Protein AF-A0A3B9IRD4-F1 (afdb_monomer_lite)

Sequence (86 aa):
MSLHDHSAPASLGLAQRIRSFGWGLLALLTMVAGTGFLVLYSAANGSFSPWADAQMIRFAIGVVLMVVIGLTHLKLWLRLAYPLYV

Radius of gyration: 21.29 Å; chains: 1; bounding box: 51×52×55 Å

Organism: NCBI:txid171437

Secondary structure (DSSP, 8-state):
-------------HHHHHHTS-HHHHHHHHHHHHHHHHHHHHHTTT--TTHHHHHHHHHHHHHHHHHHHHHS-HHHHHHHHHHHH-

Foldseek 3Di:
DDPPPPPPPPPCDLVVLVVPQPVVVLVVLVVVVVVVLVVVCVVVVNDCPDPSPVSVVVVVVVSVVVVVVRSDDVVVVVVVVVVVVD

Structure (mmCIF, N/CA/C/O backbone):
data_AF-A0A3B9IRD4-F1
#
_entry.id   AF-A0A3B9IRD4-F1
#
loop_
_atom_site.group_PDB
_atom_site.id
_atom_site.type_symbol
_atom_site.label_atom_id
_atom_site.label_alt_id
_atom_site.label_comp_id
_atom_site.label_asym_id
_atom_site.label_entity_id
_atom_site.label_seq_id
_atom_site.pdbx_PDB_ins_code
_atom_site.Cartn_x
_atom_site.Cartn_y
_atom_site.Cartn_z
_atom_site.occupancy
_atom_site.B_iso_or_equiv
_atom_site.auth_seq_id
_atom_site.auth_comp_id
_atom_site.auth_asym_id
_atom_site.auth_atom_id
_atom_site.pdbx_PDB_model_num
ATOM 1 N N . MET A 1 1 ? -31.770 28.928 30.879 1.00 56.28 1 MET A N 1
ATOM 2 C CA . MET A 1 1 ? -31.368 27.507 30.850 1.00 56.28 1 MET A CA 1
ATOM 3 C C . MET A 1 1 ? -31.353 27.066 29.389 1.00 56.28 1 MET A C 1
ATOM 5 O O . MET A 1 1 ? -32.338 26.527 28.910 1.00 56.28 1 MET A O 1
ATOM 9 N N . SER A 1 2 ? -30.303 27.434 28.646 1.00 65.25 2 SER A N 1
ATOM 10 C CA . SER A 1 2 ? -30.132 27.016 27.248 1.00 65.25 2 SER A CA 1
ATOM 11 C C . SER A 1 2 ? -29.622 25.581 27.270 1.00 65.25 2 SER A C 1
ATOM 13 O O . SER A 1 2 ? -28.550 25.334 27.830 1.00 65.25 2 SER A O 1
ATOM 15 N N . LEU A 1 3 ? -30.408 24.638 26.753 1.00 73.00 3 LEU A N 1
ATOM 16 C CA . LEU A 1 3 ? -29.920 23.298 26.464 1.00 73.00 3 LEU A CA 1
ATOM 17 C C . LEU A 1 3 ? -28.872 23.472 25.364 1.00 73.00 3 LEU A C 1
ATOM 19 O O . LEU A 1 3 ? -29.220 23.643 24.205 1.00 73.00 3 LEU A O 1
ATOM 23 N N . HIS A 1 4 ? -27.592 23.524 25.742 1.00 66.94 4 HIS A N 1
ATOM 24 C CA . HIS A 1 4 ? -26.516 23.371 24.775 1.00 66.94 4 HIS A CA 1
ATOM 25 C C . HIS A 1 4 ? -26.674 21.975 24.196 1.00 66.94 4 HIS A C 1
ATOM 27 O O . HIS A 1 4 ? -26.354 20.975 24.846 1.00 66.94 4 HIS A O 1
ATOM 33 N N . ASP A 1 5 ? -27.250 21.938 23.003 1.00 65.75 5 ASP A N 1
ATOM 34 C CA . ASP A 1 5 ? -27.353 20.767 22.166 1.00 65.75 5 ASP A CA 1
ATOM 35 C C . ASP A 1 5 ? -25.982 20.100 22.161 1.00 65.75 5 ASP A C 1
ATOM 37 O O . ASP A 1 5 ? -24.985 20.670 21.714 1.00 65.75 5 ASP A O 1
ATOM 41 N N . HIS A 1 6 ? -25.906 18.907 22.747 1.00 63.41 6 HIS A N 1
ATOM 42 C CA . HIS A 1 6 ? -24.724 18.071 22.647 1.00 63.41 6 HIS A CA 1
ATOM 43 C C . HIS A 1 6 ? -24.708 17.594 21.204 1.00 63.41 6 HIS A C 1
ATOM 45 O O . HIS A 1 6 ? -25.260 16.541 20.894 1.00 63.41 6 HIS A O 1
ATOM 51 N N . SER A 1 7 ? -24.173 18.433 20.313 1.00 59.00 7 SER A N 1
ATOM 52 C CA . SER A 1 7 ? -23.946 18.133 18.908 1.00 59.00 7 SER A CA 1
ATOM 53 C C . SER A 1 7 ? -23.370 16.727 18.842 1.00 59.00 7 SER A C 1
ATOM 55 O O . SER A 1 7 ? -22.237 16.510 19.281 1.00 59.00 7 SER A O 1
ATOM 57 N N . ALA A 1 8 ? -24.198 15.769 18.406 1.00 60.41 8 ALA A N 1
ATOM 58 C CA . ALA A 1 8 ? -23.824 14.368 18.330 1.00 60.41 8 ALA A CA 1
ATOM 59 C C . ALA A 1 8 ? -22.481 14.321 17.598 1.00 60.41 8 ALA A C 1
ATOM 61 O O . ALA A 1 8 ? -22.399 14.909 16.513 1.00 60.41 8 ALA A O 1
ATOM 62 N N . PRO A 1 9 ? -21.420 13.744 18.197 1.00 58.28 9 PRO A N 1
ATOM 63 C CA . PRO A 1 9 ? -20.097 13.787 17.602 1.00 58.28 9 PRO A CA 1
ATOM 64 C C . PRO A 1 9 ? -20.243 13.255 16.189 1.00 58.28 9 PRO A C 1
ATOM 66 O O . PRO A 1 9 ? -20.689 12.118 16.006 1.00 58.28 9 PRO A O 1
ATOM 69 N N . ALA A 1 10 ? -19.977 14.136 15.218 1.00 61.16 10 ALA A N 1
ATOM 70 C CA . ALA A 1 10 ? -20.121 13.856 13.804 1.00 61.16 10 ALA A CA 1
ATOM 71 C C . ALA A 1 10 ? -19.542 12.468 13.575 1.00 61.16 10 ALA A C 1
ATOM 73 O O . ALA A 1 10 ? -18.376 12.242 13.905 1.00 61.16 10 ALA A O 1
ATOM 74 N N . SER A 1 11 ? -20.396 11.536 13.140 1.00 56.75 11 SER A N 1
ATOM 75 C CA . SER A 1 11 ? -20.043 10.148 12.870 1.00 56.75 11 SER A CA 1
ATOM 76 C C . SER A 1 11 ? -18.639 10.133 12.289 1.00 56.75 11 SER A C 1
ATOM 78 O O . SER A 1 11 ? -18.453 10.680 11.198 1.00 56.75 11 SER A O 1
ATOM 80 N N . LEU A 1 12 ? -17.655 9.632 13.050 1.00 58.47 12 LEU A N 1
ATOM 81 C CA . LEU A 1 12 ? -16.246 9.608 12.655 1.00 58.47 12 LEU A CA 1
ATOM 82 C C . LEU A 1 12 ? -16.138 8.642 11.479 1.00 58.47 12 LEU A C 1
ATOM 84 O O . LEU A 1 12 ? -15.877 7.447 11.621 1.00 58.47 12 LEU A O 1
ATOM 88 N N . GLY A 1 13 ? -16.513 9.174 10.323 1.00 66.00 13 GLY A N 1
ATOM 89 C CA . GLY A 1 13 ? -16.834 8.439 9.127 1.00 66.00 13 GLY A CA 1
ATOM 90 C C . GLY A 1 13 ? -15.570 7.852 8.551 1.00 66.00 13 GLY A C 1
ATOM 91 O O . GLY A 1 13 ? -14.455 8.212 8.925 1.00 66.00 13 GLY A O 1
ATOM 92 N N . LEU A 1 14 ? -15.760 6.951 7.603 1.00 65.44 14 LEU A N 1
ATOM 93 C C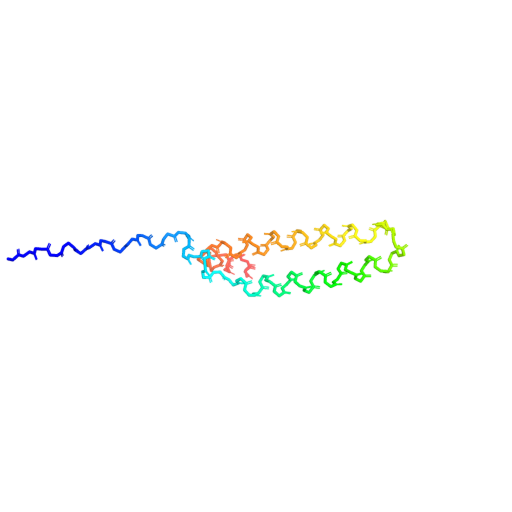A . LEU A 1 14 ? -14.733 6.293 6.799 1.00 65.44 14 LEU A CA 1
ATOM 94 C C . LEU A 1 14 ? -13.500 7.174 6.482 1.00 65.44 14 LEU A C 1
ATOM 96 O O . LEU A 1 14 ? -12.377 6.685 6.535 1.00 65.44 14 LEU A O 1
ATOM 100 N N . ALA A 1 15 ? -13.692 8.480 6.270 1.00 68.81 15 ALA A N 1
ATOM 101 C CA . ALA A 1 15 ? -12.641 9.485 6.103 1.00 68.81 15 ALA A CA 1
ATOM 102 C C . ALA A 1 15 ? -11.575 9.516 7.222 1.00 68.81 15 ALA A C 1
ATOM 104 O O . ALA A 1 15 ? -10.387 9.641 6.930 1.00 68.81 15 ALA A O 1
ATOM 105 N N . GLN A 1 16 ? -11.952 9.367 8.496 1.00 68.50 16 GLN A N 1
ATOM 106 C CA . GLN A 1 16 ? -10.994 9.340 9.607 1.00 68.50 16 GLN A CA 1
ATOM 107 C C . GLN A 1 16 ? -10.189 8.039 9.631 1.00 68.50 16 GLN A C 1
ATOM 109 O O . GLN A 1 16 ? -8.995 8.066 9.922 1.00 68.50 16 GLN A O 1
ATOM 114 N N . ARG A 1 17 ? -10.813 6.914 9.263 1.00 65.44 17 ARG A N 1
ATOM 115 C CA . ARG A 1 17 ? -10.126 5.621 9.101 1.00 65.44 17 ARG A CA 1
ATOM 116 C C . ARG A 1 17 ? -9.141 5.653 7.939 1.00 65.44 17 ARG A C 1
ATOM 118 O O . ARG A 1 17 ? -8.021 5.185 8.079 1.00 65.44 17 ARG A O 1
ATOM 125 N N . ILE A 1 18 ? -9.530 6.282 6.832 1.00 70.31 18 ILE A N 1
ATOM 126 C CA . ILE A 1 18 ? -8.649 6.517 5.687 1.00 70.31 18 ILE A CA 1
ATOM 127 C C . ILE A 1 18 ? -7.484 7.423 6.096 1.00 70.31 18 ILE A C 1
ATOM 129 O O . ILE A 1 18 ? -6.353 7.149 5.732 1.00 70.31 18 ILE A O 1
ATOM 133 N N . ARG A 1 19 ? -7.701 8.471 6.899 1.00 70.06 19 ARG A N 1
ATOM 134 C CA . ARG A 1 19 ? -6.615 9.367 7.337 1.00 70.06 19 ARG A CA 1
ATOM 135 C C . ARG A 1 19 ? -5.664 8.735 8.358 1.00 70.06 19 ARG A C 1
ATOM 137 O O . ARG A 1 19 ? -4.483 9.051 8.344 1.00 70.06 19 ARG A O 1
ATOM 144 N N . SER A 1 20 ? -6.163 7.842 9.212 1.00 68.25 20 SER A N 1
ATOM 145 C CA . SER A 1 20 ? -5.336 7.063 10.152 1.00 68.25 20 SER A CA 1
ATOM 146 C C . SER A 1 20 ? -4.645 5.861 9.498 1.00 68.25 20 SER A C 1
ATOM 148 O O . SER A 1 20 ? -3.881 5.157 10.156 1.00 68.25 20 SER A O 1
ATOM 150 N N . PHE A 1 21 ? -4.870 5.647 8.200 1.00 71.81 21 PHE A N 1
ATOM 151 C CA . PHE A 1 21 ? -4.133 4.674 7.412 1.00 71.81 21 PHE A CA 1
ATOM 152 C C . PHE A 1 21 ? -2.634 5.010 7.390 1.00 71.81 21 PHE A C 1
ATOM 154 O O . PHE A 1 21 ? -2.248 6.177 7.447 1.00 71.81 21 PHE A O 1
ATOM 161 N N . GLY A 1 22 ? -1.773 3.993 7.317 1.00 75.69 22 GLY A N 1
ATOM 162 C CA . GLY A 1 22 ? -0.313 4.134 7.344 1.00 75.69 22 GLY A CA 1
ATOM 163 C C . GLY A 1 22 ? 0.265 4.745 6.063 1.00 75.69 22 GLY A C 1
ATOM 164 O O . GLY A 1 22 ? 1.066 4.106 5.386 1.00 75.69 22 GLY A O 1
ATOM 165 N N . TRP A 1 23 ? -0.121 5.979 5.725 1.00 78.44 23 TRP A N 1
ATOM 166 C CA . TRP A 1 23 ? 0.303 6.697 4.518 1.00 78.44 23 TRP A CA 1
ATOM 167 C C . TRP A 1 23 ? 1.821 6.808 4.392 1.00 78.44 23 TRP A C 1
ATOM 169 O O . TRP A 1 23 ? 2.347 6.719 3.287 1.00 78.44 23 TRP A O 1
ATOM 179 N N . GLY A 1 24 ? 2.531 6.939 5.519 1.00 86.25 24 GLY A N 1
ATOM 180 C CA . GLY A 1 24 ? 3.995 6.946 5.537 1.00 86.25 24 GLY A CA 1
ATOM 181 C C . GLY A 1 24 ? 4.601 5.641 5.012 1.00 86.25 24 GLY A C 1
ATOM 182 O O . GLY A 1 24 ? 5.541 5.678 4.223 1.00 86.25 24 GLY A O 1
ATOM 183 N N . LEU A 1 25 ? 4.023 4.491 5.379 1.00 81.62 25 LEU A N 1
ATOM 184 C CA . LEU A 1 25 ? 4.465 3.183 4.890 1.00 81.62 25 LEU A CA 1
ATOM 185 C C . LEU A 1 25 ? 4.193 3.036 3.388 1.00 81.62 25 LEU A C 1
ATOM 187 O O . LEU A 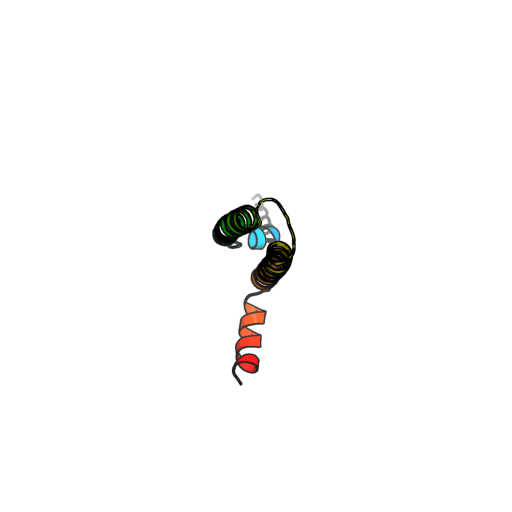1 25 ? 5.070 2.594 2.653 1.00 81.62 25 LEU A O 1
ATOM 191 N N . LEU A 1 26 ? 3.011 3.458 2.926 1.00 81.25 26 LEU A N 1
ATOM 192 C CA . LEU A 1 26 ? 2.663 3.462 1.501 1.00 81.25 26 LEU A CA 1
ATOM 193 C C . LEU A 1 26 ? 3.629 4.341 0.690 1.00 81.25 26 LEU A C 1
ATOM 195 O O . LEU A 1 26 ? 4.100 3.921 -0.367 1.00 81.25 26 LEU A O 1
ATOM 199 N N . ALA A 1 27 ? 3.956 5.534 1.191 1.00 85.94 27 ALA A N 1
ATOM 200 C CA . ALA A 1 27 ? 4.888 6.449 0.538 1.00 85.94 27 ALA A CA 1
ATOM 201 C C . ALA A 1 27 ? 6.304 5.859 0.448 1.00 85.94 27 ALA A C 1
ATOM 203 O O . ALA A 1 27 ? 6.900 5.859 -0.628 1.00 85.94 27 ALA A O 1
ATOM 204 N N . LEU A 1 28 ? 6.811 5.290 1.547 1.00 85.94 28 LEU A N 1
ATOM 205 C CA . LEU A 1 28 ? 8.102 4.595 1.581 1.00 85.94 28 LEU A CA 1
ATOM 206 C C . LEU A 1 28 ? 8.148 3.430 0.591 1.00 85.94 28 LEU A C 1
ATOM 208 O O . LEU A 1 28 ? 9.107 3.303 -0.166 1.00 85.94 28 LEU A O 1
ATOM 212 N N . LEU A 1 29 ? 7.100 2.606 0.556 1.00 84.94 29 LEU A N 1
ATOM 213 C CA . LEU A 1 29 ? 7.034 1.460 -0.346 1.00 84.94 29 LEU A CA 1
ATOM 214 C C . LEU A 1 29 ? 7.017 1.897 -1.815 1.00 84.94 29 LEU A C 1
ATOM 216 O O . LEU A 1 29 ? 7.685 1.295 -2.654 1.00 84.94 29 LEU A O 1
ATOM 220 N N . THR A 1 30 ? 6.299 2.982 -2.111 1.00 83.50 30 THR A N 1
ATOM 221 C CA . THR A 1 30 ? 6.252 3.578 -3.451 1.00 83.50 30 THR A CA 1
ATOM 222 C C . THR A 1 30 ? 7.613 4.141 -3.851 1.00 83.50 30 THR A C 1
ATOM 224 O O . THR A 1 30 ? 8.037 3.940 -4.984 1.00 83.50 30 THR A O 1
ATOM 227 N N . MET A 1 31 ? 8.330 4.788 -2.925 1.00 87.31 31 MET A N 1
ATOM 228 C CA . MET A 1 31 ? 9.698 5.252 -3.165 1.00 87.31 31 MET A CA 1
ATOM 229 C C . MET A 1 31 ? 10.640 4.094 -3.484 1.00 87.31 31 MET A C 1
ATOM 231 O O . MET A 1 31 ? 11.291 4.127 -4.521 1.00 87.31 31 MET A O 1
ATOM 235 N N . VAL A 1 32 ? 10.676 3.056 -2.643 1.00 86.50 32 VAL A N 1
ATOM 236 C CA . VAL A 1 32 ? 11.548 1.883 -2.842 1.00 86.50 32 VAL A CA 1
ATOM 237 C C . VAL A 1 32 ? 11.266 1.201 -4.182 1.00 86.50 32 VAL A C 1
ATOM 239 O O . VAL A 1 32 ? 12.191 0.842 -4.912 1.00 86.50 32 VAL A O 1
ATOM 242 N N . ALA A 1 33 ? 9.992 1.056 -4.542 1.00 81.06 33 ALA A N 1
ATOM 243 C CA . ALA A 1 33 ? 9.606 0.488 -5.824 1.00 81.06 33 ALA A CA 1
ATOM 244 C C . ALA A 1 33 ? 9.935 1.392 -7.014 1.00 81.06 33 ALA A C 1
ATOM 246 O O . ALA A 1 33 ? 10.385 0.893 -8.043 1.00 81.06 33 ALA A O 1
ATOM 247 N N . GLY A 1 34 ? 9.779 2.711 -6.861 1.00 80.44 34 GLY A N 1
ATOM 248 C CA . GLY A 1 34 ? 10.227 3.706 -7.832 1.00 80.44 34 GLY A CA 1
ATOM 249 C C . GLY A 1 34 ? 11.714 3.560 -8.146 1.00 80.44 34 GLY A C 1
ATOM 250 O O . GLY A 1 34 ? 12.096 3.531 -9.315 1.00 80.44 34 GLY A O 1
ATOM 251 N N . THR A 1 35 ? 12.548 3.358 -7.122 1.00 80.88 35 THR A N 1
ATOM 252 C CA . THR A 1 35 ? 13.975 3.066 -7.306 1.00 80.88 35 THR A CA 1
ATOM 253 C C . THR A 1 35 ? 14.190 1.757 -8.068 1.00 80.88 35 THR A C 1
ATOM 255 O O . THR A 1 35 ? 15.025 1.701 -8.967 1.00 80.88 35 THR A O 1
ATOM 258 N N . GLY A 1 36 ? 13.404 0.718 -7.767 1.00 75.38 36 GLY A N 1
ATOM 259 C CA . GLY A 1 36 ? 13.423 -0.549 -8.503 1.00 75.38 36 GLY A CA 1
ATOM 260 C C . GLY A 1 36 ? 13.092 -0.388 -9.991 1.00 75.38 36 GLY A C 1
ATOM 261 O O . GLY A 1 36 ? 13.785 -0.951 -10.837 1.00 75.38 36 GLY A O 1
ATOM 262 N N . PHE A 1 37 ? 12.095 0.432 -10.332 1.00 69.50 37 PHE A N 1
ATOM 263 C CA . PHE A 1 37 ? 11.761 0.744 -11.725 1.00 69.50 37 PHE A CA 1
ATOM 264 C C . PHE A 1 37 ? 12.868 1.503 -12.444 1.00 69.50 37 PHE A C 1
ATOM 266 O O . PHE A 1 37 ? 13.169 1.189 -13.594 1.00 69.50 37 PHE A O 1
ATOM 273 N N . LEU A 1 38 ? 13.510 2.451 -11.759 1.00 75.56 38 LEU A N 1
ATOM 274 C CA . LEU A 1 38 ? 14.650 3.190 -12.298 1.00 75.56 38 LEU A CA 1
ATOM 275 C C . LEU A 1 38 ? 15.815 2.251 -12.644 1.00 75.56 38 LEU A C 1
ATOM 277 O O . LEU A 1 38 ? 16.413 2.368 -13.714 1.00 75.56 38 LEU A O 1
ATOM 281 N N . VAL A 1 39 ? 16.098 1.281 -11.768 1.00 75.81 39 VAL A N 1
ATOM 282 C CA . VAL A 1 39 ? 17.140 0.270 -11.990 1.00 75.81 39 VAL A CA 1
ATOM 283 C C . VAL A 1 39 ? 16.789 -0.638 -13.169 1.00 75.81 39 VAL A C 1
ATOM 285 O O . VAL A 1 39 ? 17.648 -0.880 -14.014 1.00 75.81 39 VAL A O 1
ATOM 288 N N . LEU A 1 40 ? 15.540 -1.104 -13.281 1.00 67.75 40 LEU A N 1
ATOM 289 C CA . LEU A 1 40 ? 15.128 -1.944 -14.413 1.00 67.75 40 LEU A CA 1
ATOM 290 C C . LEU A 1 40 ? 15.151 -1.181 -15.744 1.00 67.75 40 LEU A C 1
ATOM 292 O O . LEU A 1 40 ? 15.578 -1.742 -16.749 1.00 67.75 40 LEU A O 1
ATOM 296 N N . TYR A 1 41 ? 14.749 0.092 -15.751 1.00 67.88 41 TYR A N 1
ATOM 297 C CA . TYR A 1 41 ? 14.838 0.953 -16.931 1.00 67.88 41 TYR A CA 1
ATOM 298 C C . TYR A 1 41 ? 16.294 1.141 -17.387 1.00 67.88 41 TYR A C 1
ATOM 300 O O . TYR A 1 41 ? 16.597 1.023 -18.575 1.00 67.88 41 TYR A O 1
ATOM 308 N N . SER A 1 42 ? 17.212 1.365 -16.439 1.00 69.50 42 SER A N 1
ATOM 309 C CA . SER A 1 42 ? 18.643 1.491 -16.730 1.00 69.50 42 SER A CA 1
ATOM 310 C C . SER A 1 42 ? 19.259 0.179 -17.223 1.00 69.50 42 SER A C 1
ATOM 312 O O . SER A 1 42 ? 20.047 0.200 -18.166 1.00 69.50 42 SER A O 1
ATOM 314 N N . ALA A 1 43 ? 18.897 -0.958 -16.622 1.00 65.62 43 ALA A N 1
ATOM 315 C CA . ALA A 1 43 ? 19.407 -2.273 -17.010 1.00 65.62 43 ALA A CA 1
ATOM 316 C C . ALA A 1 43 ? 18.931 -2.712 -18.404 1.00 65.62 43 ALA A C 1
ATOM 318 O O . ALA A 1 43 ? 19.586 -3.523 -19.054 1.00 65.62 43 ALA A O 1
ATOM 319 N N . ALA A 1 44 ? 17.810 -2.169 -18.879 1.00 63.88 44 ALA A N 1
ATOM 320 C CA . ALA A 1 44 ? 17.222 -2.538 -20.157 1.00 63.88 44 ALA A CA 1
ATOM 321 C C . ALA A 1 44 ? 17.698 -1.676 -21.345 1.00 63.88 44 ALA A C 1
ATOM 323 O O . ALA A 1 44 ? 17.131 -1.764 -22.436 1.00 63.88 44 ALA A O 1
ATOM 324 N N . ASN A 1 45 ? 18.739 -0.850 -21.154 1.00 62.31 45 ASN A N 1
ATOM 325 C CA . ASN A 1 45 ? 19.367 -0.030 -22.201 1.00 62.31 45 ASN A CA 1
ATOM 326 C C . ASN A 1 45 ? 18.361 0.848 -22.987 1.00 62.31 45 ASN A C 1
ATOM 328 O O . ASN A 1 45 ? 18.529 1.082 -24.182 1.00 62.31 45 ASN A O 1
ATOM 332 N N . GLY A 1 46 ? 17.284 1.297 -22.326 1.00 63.22 46 GLY A N 1
ATOM 333 C CA . GLY A 1 46 ? 16.207 2.095 -22.929 1.00 63.22 46 GLY A CA 1
ATOM 334 C C . GLY A 1 46 ? 15.079 1.303 -23.611 1.00 63.22 46 GLY A C 1
ATOM 335 O O . GLY A 1 46 ? 14.159 1.920 -24.142 1.00 63.22 46 GLY A O 1
ATOM 336 N N . SER A 1 47 ? 15.096 -0.036 -23.590 1.00 62.47 47 SER A N 1
ATOM 337 C CA . SER A 1 47 ? 14.001 -0.873 -24.108 1.00 62.47 47 SER A CA 1
ATOM 338 C C . SER A 1 47 ? 13.143 -1.425 -22.963 1.00 62.47 47 SER A C 1
ATOM 340 O O . SER A 1 47 ? 13.666 -1.984 -22.010 1.00 62.47 47 SER A O 1
ATOM 342 N N . PHE A 1 48 ? 11.815 -1.325 -23.045 1.00 57.38 48 PHE A N 1
ATOM 343 C CA . PHE A 1 48 ? 10.910 -1.849 -22.006 1.00 57.38 48 PHE A CA 1
ATOM 344 C C . PHE A 1 48 ? 10.736 -3.384 -22.023 1.00 57.38 48 PHE A C 1
ATOM 346 O O . PHE A 1 48 ? 10.033 -3.942 -21.182 1.00 57.38 48 PHE A O 1
ATOM 353 N N . SER A 1 49 ? 11.376 -4.099 -22.949 1.00 56.91 49 SER A N 1
ATOM 354 C CA . SER A 1 49 ? 11.149 -5.532 -23.171 1.00 56.91 49 SER A CA 1
ATOM 355 C C . SER A 1 49 ? 12.249 -6.415 -22.566 1.00 56.91 49 SER A C 1
ATOM 357 O O . SER A 1 49 ? 13.421 -6.112 -22.793 1.00 56.91 49 SER A O 1
ATOM 359 N N . PRO A 1 50 ? 11.962 -7.570 -21.918 1.00 60.94 50 PRO A N 1
A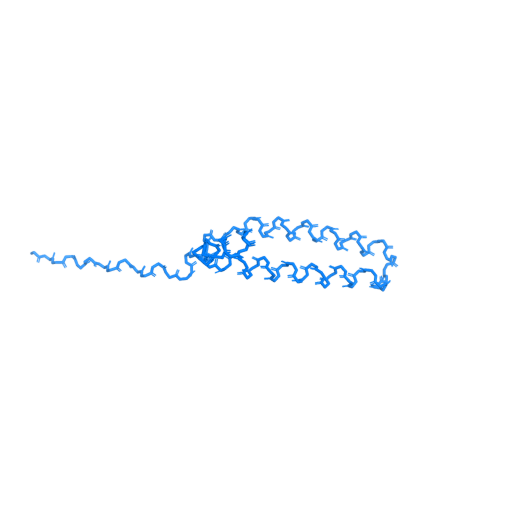TOM 360 C CA . PRO A 1 50 ? 10.692 -8.092 -21.368 1.00 60.94 50 PRO A CA 1
ATOM 361 C C . PRO A 1 50 ? 10.601 -8.082 -19.819 1.00 60.94 50 PRO A C 1
ATOM 363 O O . PRO A 1 50 ? 9.558 -8.395 -19.250 1.00 60.94 50 PRO A O 1
ATOM 366 N N . TRP A 1 51 ? 11.685 -7.765 -19.106 1.00 61.56 51 TRP A N 1
ATOM 367 C CA . TRP A 1 51 ? 11.767 -7.949 -17.645 1.00 61.56 51 TRP A CA 1
ATOM 368 C C . TRP A 1 51 ? 11.130 -6.806 -16.843 1.00 61.56 51 TRP A C 1
ATOM 370 O O . TRP A 1 51 ? 10.589 -7.040 -15.760 1.00 61.56 51 TRP A O 1
ATOM 380 N N . ALA A 1 52 ? 11.161 -5.586 -17.388 1.00 62.56 52 ALA A N 1
ATOM 381 C CA . ALA A 1 52 ? 10.556 -4.402 -16.777 1.00 62.56 52 ALA A CA 1
ATOM 382 C C . ALA A 1 52 ? 9.037 -4.548 -16.631 1.00 62.56 52 ALA A C 1
ATOM 384 O O . ALA A 1 52 ? 8.487 -4.255 -15.570 1.00 62.56 52 ALA A O 1
ATOM 385 N N . ASP A 1 53 ? 8.382 -5.090 -17.656 1.00 66.94 53 ASP A N 1
ATOM 386 C CA . ASP A 1 53 ? 6.926 -5.205 -17.720 1.00 66.94 53 ASP A CA 1
ATOM 387 C C . ASP A 1 53 ? 6.378 -6.221 -16.703 1.00 66.94 53 ASP A C 1
ATOM 389 O O . ASP A 1 53 ? 5.456 -5.940 -15.933 1.00 66.94 53 ASP A O 1
ATOM 393 N N . ALA A 1 54 ? 7.033 -7.382 -16.589 1.00 74.88 54 ALA A N 1
ATOM 394 C CA . ALA A 1 54 ? 6.665 -8.399 -15.607 1.00 74.88 54 ALA A CA 1
ATOM 395 C C . ALA A 1 54 ? 6.817 -7.897 -14.160 1.00 74.88 54 ALA A C 1
ATOM 397 O O . ALA A 1 54 ? 6.007 -8.231 -13.292 1.00 74.88 54 ALA A O 1
ATOM 398 N N . GLN A 1 55 ? 7.842 -7.089 -13.882 1.00 71.06 55 GLN A N 1
ATOM 399 C CA . GLN A 1 55 ? 8.052 -6.529 -12.549 1.00 71.06 55 GLN A CA 1
ATOM 400 C C . GLN A 1 55 ? 7.078 -5.386 -12.237 1.00 71.06 55 GLN A C 1
ATOM 402 O O . GLN A 1 55 ? 6.612 -5.278 -11.102 1.00 71.06 55 GLN A O 1
ATOM 407 N N . MET A 1 56 ? 6.713 -4.585 -13.239 1.00 72.94 56 MET A N 1
ATOM 408 C CA . MET A 1 56 ? 5.704 -3.531 -13.121 1.00 72.94 56 MET A CA 1
ATOM 409 C C . MET A 1 56 ? 4.322 -4.096 -12.798 1.00 72.94 56 MET A C 1
ATOM 411 O O . MET A 1 56 ? 3.671 -3.619 -11.869 1.00 72.94 56 MET A O 1
ATOM 415 N N . ILE A 1 57 ? 3.920 -5.179 -13.467 1.00 77.75 57 ILE A N 1
ATOM 416 C CA . ILE A 1 57 ? 2.667 -5.887 -13.175 1.00 77.75 57 ILE A CA 1
ATOM 417 C C . ILE A 1 57 ? 2.681 -6.470 -11.754 1.00 77.75 57 ILE A C 1
ATOM 419 O O . ILE A 1 57 ? 1.716 -6.297 -11.010 1.00 77.75 57 ILE A O 1
ATOM 423 N N . ARG A 1 58 ? 3.781 -7.113 -11.331 1.00 81.94 58 ARG A N 1
ATOM 424 C CA . ARG A 1 58 ? 3.908 -7.660 -9.964 1.00 81.94 58 ARG A CA 1
ATOM 425 C C . ARG A 1 58 ? 3.818 -6.576 -8.897 1.00 81.94 58 ARG A C 1
ATOM 427 O O . ARG A 1 58 ? 3.128 -6.767 -7.898 1.00 81.94 58 ARG A O 1
ATOM 434 N N . PHE A 1 59 ? 4.482 -5.440 -9.108 1.00 78.12 59 PHE A N 1
ATOM 435 C CA . PHE A 1 59 ? 4.397 -4.315 -8.184 1.00 78.12 59 PHE A CA 1
ATOM 436 C C . PHE A 1 59 ? 2.983 -3.732 -8.135 1.00 78.12 59 PHE A C 1
ATOM 438 O O . PHE A 1 59 ? 2.460 -3.525 -7.044 1.00 78.12 59 PHE A O 1
ATOM 445 N N . ALA A 1 60 ? 2.336 -3.534 -9.286 1.00 80.88 60 ALA A N 1
ATOM 446 C CA . ALA A 1 60 ? 0.964 -3.040 -9.345 1.00 80.88 60 ALA A CA 1
ATOM 447 C C . ALA A 1 60 ? 0.000 -3.957 -8.576 1.00 80.88 60 ALA A C 1
ATOM 449 O O . ALA A 1 60 ? -0.775 -3.482 -7.747 1.00 80.88 60 ALA A O 1
ATOM 450 N N . ILE A 1 61 ? 0.106 -5.276 -8.772 1.00 85.81 61 ILE A N 1
ATOM 451 C CA . ILE A 1 61 ? -0.671 -6.270 -8.018 1.00 85.81 61 ILE A CA 1
ATOM 452 C C . ILE A 1 61 ? -0.374 -6.172 -6.515 1.00 85.81 61 ILE A C 1
ATOM 454 O O . ILE A 1 61 ? -1.303 -6.170 -5.710 1.00 85.81 61 ILE A O 1
ATOM 458 N N . GLY A 1 62 ? 0.899 -6.048 -6.128 1.00 84.31 62 GLY A N 1
ATOM 459 C CA . GLY A 1 62 ? 1.311 -5.909 -4.729 1.00 84.31 62 GLY A CA 1
ATOM 460 C C . GLY A 1 62 ? 0.754 -4.653 -4.053 1.00 84.31 62 GLY A C 1
ATOM 461 O O . GLY A 1 62 ? 0.259 -4.730 -2.930 1.00 84.31 62 GLY A O 1
ATOM 462 N N . VAL A 1 63 ? 0.764 -3.510 -4.745 1.00 80.06 63 VAL A N 1
ATOM 463 C CA . VAL A 1 63 ? 0.187 -2.250 -4.247 1.00 80.06 63 VAL A CA 1
ATOM 464 C C . VAL A 1 63 ? -1.322 -2.373 -4.081 1.00 80.06 63 VAL A C 1
ATOM 466 O O . VAL A 1 63 ? -1.849 -2.005 -3.031 1.00 80.06 63 VAL A O 1
ATOM 469 N N . VAL A 1 64 ? -2.018 -2.928 -5.077 1.00 84.00 64 VAL A N 1
ATOM 470 C CA . VAL A 1 64 ? -3.468 -3.153 -5.000 1.00 84.00 64 VAL A CA 1
ATOM 471 C C . VAL A 1 64 ? -3.802 -4.072 -3.825 1.00 84.00 64 VAL A C 1
ATOM 473 O O . VAL A 1 64 ? -4.668 -3.733 -3.020 1.00 84.00 64 VAL A O 1
ATOM 476 N N . LEU A 1 65 ? -3.078 -5.184 -3.662 1.00 86.50 65 LEU A N 1
ATOM 477 C CA . LEU A 1 65 ? -3.240 -6.090 -2.522 1.00 86.50 65 LEU A CA 1
ATOM 478 C C . LEU A 1 65 ? -3.011 -5.377 -1.192 1.00 86.50 65 LEU A C 1
ATOM 480 O O . LEU A 1 65 ? -3.832 -5.507 -0.289 1.00 86.50 65 LEU A O 1
ATOM 484 N N . MET A 1 66 ? -1.942 -4.591 -1.065 1.00 82.44 66 MET A N 1
ATOM 485 C CA . MET A 1 66 ? -1.652 -3.866 0.170 1.00 82.44 66 MET A CA 1
ATOM 486 C C . MET A 1 66 ? -2.767 -2.874 0.523 1.00 82.44 66 MET A C 1
ATOM 488 O O . MET A 1 66 ? -3.171 -2.792 1.682 1.00 82.44 66 MET A O 1
ATOM 492 N N . VAL A 1 67 ? -3.293 -2.144 -0.464 1.00 81.56 67 VAL A N 1
ATOM 493 C CA . VAL A 1 67 ? -4.407 -1.207 -0.263 1.00 81.56 67 VAL A CA 1
ATOM 494 C C . VAL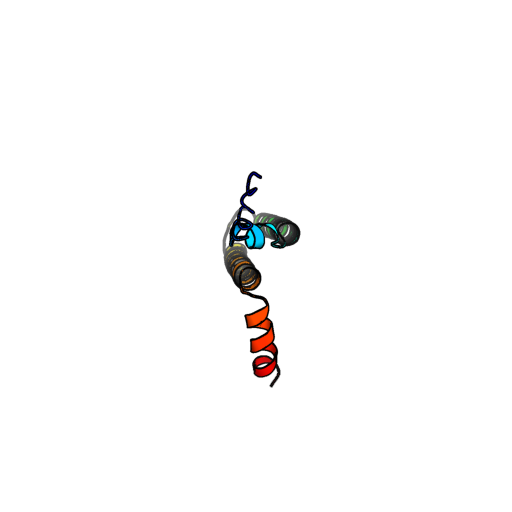 A 1 67 ? -5.675 -1.954 0.149 1.00 81.56 67 VAL A C 1
ATOM 496 O O . VAL A 1 67 ? -6.319 -1.558 1.118 1.00 81.56 67 VAL A O 1
ATOM 499 N N . VAL A 1 68 ? -6.012 -3.061 -0.519 1.00 85.88 68 VAL A N 1
ATOM 500 C CA . VAL A 1 68 ? -7.168 -3.899 -0.158 1.00 85.88 68 VAL A CA 1
ATOM 501 C C . VAL A 1 68 ? -7.026 -4.428 1.267 1.00 85.88 68 VAL A C 1
ATOM 503 O O . VAL A 1 68 ? -7.954 -4.296 2.064 1.00 85.88 68 VAL A O 1
ATOM 506 N N . ILE A 1 69 ? -5.860 -4.968 1.623 1.00 83.69 69 ILE A N 1
ATOM 507 C CA . ILE A 1 69 ? -5.578 -5.499 2.962 1.00 83.69 69 ILE A CA 1
ATOM 508 C C . ILE A 1 69 ? -5.677 -4.400 4.018 1.00 83.69 69 ILE A C 1
ATOM 510 O O . ILE A 1 69 ? -6.284 -4.598 5.070 1.00 83.69 69 ILE A O 1
ATOM 514 N N . GLY A 1 70 ? -5.118 -3.235 3.713 1.00 79.25 70 GLY A N 1
ATOM 515 C CA . GLY A 1 70 ? -5.067 -2.095 4.607 1.00 79.25 70 GLY A CA 1
ATOM 516 C C . GLY A 1 70 ? -6.410 -1.392 4.833 1.00 79.25 70 GLY A C 1
ATOM 517 O O . GLY A 1 70 ? -6.672 -0.907 5.934 1.00 79.25 70 GLY A O 1
ATOM 518 N N . LEU A 1 71 ? -7.277 -1.361 3.818 1.00 77.12 71 LEU A N 1
ATOM 519 C CA . LEU A 1 71 ? -8.648 -0.850 3.926 1.00 77.12 71 LEU A CA 1
ATOM 520 C C . LEU A 1 71 ? -9.616 -1.886 4.512 1.00 77.12 71 LEU A C 1
ATOM 522 O O . LEU A 1 71 ? -10.708 -1.536 4.966 1.00 77.12 71 LEU A O 1
ATOM 526 N N . THR A 1 72 ? -9.222 -3.158 4.526 1.00 82.06 72 THR A N 1
ATOM 527 C CA . THR A 1 72 ? -9.997 -4.229 5.143 1.00 82.06 72 THR A CA 1
ATOM 528 C C . THR A 1 72 ? -9.961 -4.103 6.664 1.00 82.06 72 THR A C 1
ATOM 530 O O . THR A 1 72 ? -8.918 -3.920 7.288 1.00 82.06 72 THR A O 1
ATOM 533 N N . HIS A 1 73 ? -11.127 -4.233 7.298 1.00 78.44 73 HIS A N 1
ATOM 534 C CA . HIS A 1 73 ? -11.238 -4.142 8.748 1.00 78.44 73 HIS A CA 1
ATOM 535 C C . HIS A 1 73 ? -10.401 -5.200 9.474 1.00 78.44 73 HIS A C 1
ATOM 537 O O . HIS A 1 73 ? -10.554 -6.390 9.218 1.00 78.44 73 HIS A O 1
ATOM 543 N N . LEU A 1 74 ? -9.628 -4.779 10.486 1.00 79.38 74 LEU A N 1
ATOM 544 C CA . LEU A 1 74 ? -8.835 -5.672 11.348 1.00 79.38 74 LEU A CA 1
ATOM 545 C C . LEU A 1 74 ? -9.656 -6.841 11.927 1.00 79.38 74 LEU A C 1
ATOM 547 O O . LEU A 1 74 ? -9.148 -7.946 12.078 1.00 79.38 74 LEU A O 1
ATOM 551 N N . LYS A 1 75 ? -10.951 -6.630 12.195 1.00 82.56 75 LYS A N 1
ATOM 552 C CA . LYS A 1 75 ? -11.863 -7.685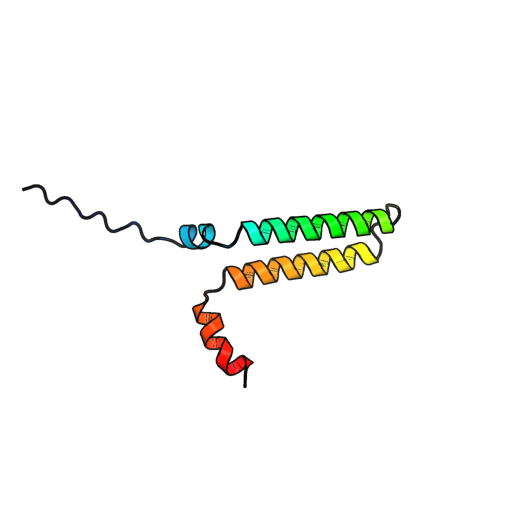 12.670 1.00 82.56 75 LYS A CA 1
ATOM 553 C C . LYS A 1 75 ? -12.014 -8.848 11.681 1.00 82.56 75 LYS A C 1
ATOM 555 O O . LYS A 1 75 ? -12.197 -9.978 12.121 1.00 82.56 75 LYS A O 1
ATOM 560 N N . LEU A 1 76 ? -11.947 -8.585 10.372 1.00 84.88 76 LEU A N 1
ATOM 561 C CA . LEU A 1 76 ? -12.004 -9.633 9.352 1.00 84.88 76 LEU A CA 1
ATOM 562 C C . LEU A 1 76 ? -10.742 -10.498 9.412 1.00 84.88 76 LEU A C 1
ATOM 564 O O . LEU A 1 76 ? -10.850 -11.718 9.469 1.00 84.88 76 LEU A O 1
ATOM 568 N N . TRP A 1 77 ? -9.571 -9.862 9.503 1.00 87.56 77 TRP A N 1
ATOM 569 C CA . TRP A 1 77 ? -8.282 -10.537 9.669 1.00 87.56 77 TRP A CA 1
ATOM 570 C C . TRP A 1 77 ? -8.231 -11.389 10.939 1.00 87.56 77 TRP A C 1
ATOM 572 O O . TRP A 1 77 ? -7.835 -12.547 10.884 1.00 87.56 77 TRP A O 1
ATOM 582 N N . LEU A 1 78 ? -8.719 -10.860 12.064 1.00 86.12 78 LEU A N 1
ATOM 583 C CA . LEU A 1 78 ? -8.803 -11.602 13.327 1.00 86.12 78 LEU A CA 1
ATOM 584 C C . LEU A 1 78 ? -9.717 -12.832 13.231 1.00 86.12 78 LEU A C 1
ATOM 586 O O . LEU A 1 78 ? -9.410 -13.869 13.810 1.00 86.12 78 LEU A O 1
ATOM 590 N N . ARG A 1 79 ? -10.824 -12.745 12.483 1.00 88.25 79 ARG A N 1
ATOM 591 C CA . ARG A 1 79 ? -11.734 -13.880 12.263 1.00 88.25 79 ARG A CA 1
ATOM 592 C C . ARG A 1 79 ? -11.161 -14.909 11.282 1.00 88.25 79 ARG A C 1
ATOM 594 O O . ARG A 1 79 ? -11.441 -16.092 11.432 1.00 88.25 79 ARG A O 1
ATOM 601 N N . LEU A 1 80 ? -10.368 -14.462 10.308 1.00 89.50 80 LEU A N 1
ATOM 602 C CA . LEU A 1 80 ? -9.647 -15.309 9.351 1.00 89.50 80 LEU A CA 1
ATOM 603 C C . LEU A 1 80 ? -8.403 -15.976 9.949 1.00 89.50 80 LEU A C 1
ATOM 605 O O . LEU A 1 80 ? -7.985 -17.007 9.439 1.00 89.50 80 LEU A O 1
ATOM 609 N N . ALA A 1 81 ? -7.831 -15.437 11.028 1.00 89.00 81 ALA A N 1
ATOM 610 C CA . ALA A 1 81 ? -6.619 -15.980 11.641 1.00 89.00 81 ALA A CA 1
ATOM 611 C C . ALA A 1 81 ? -6.775 -17.447 12.072 1.00 89.00 81 ALA A C 1
ATOM 613 O O . ALA A 1 81 ? -5.856 -18.234 11.891 1.00 89.00 81 ALA A O 1
ATOM 614 N N . TYR A 1 82 ? -7.943 -17.825 12.599 1.00 88.75 82 TYR A N 1
ATOM 615 C CA . TYR A 1 82 ? -8.213 -19.194 13.046 1.00 88.75 82 TYR A CA 1
ATOM 616 C C . TYR A 1 82 ? -8.346 -20.205 11.886 1.00 88.75 82 TYR A C 1
ATOM 618 O O . TYR A 1 82 ? -7.638 -21.207 11.912 1.00 88.75 82 TYR A O 1
ATOM 626 N N . PRO A 1 83 ? -9.177 -19.966 10.846 1.00 91.25 83 PRO A N 1
ATOM 627 C CA . PRO A 1 83 ? -9.273 -20.872 9.698 1.00 91.25 83 PRO A CA 1
ATOM 628 C C . PRO A 1 83 ? -8.066 -20.837 8.749 1.00 91.25 83 PRO A C 1
ATOM 630 O O . PRO A 1 83 ? -7.940 -21.742 7.943 1.00 91.25 83 PRO A O 1
ATOM 633 N N . LEU A 1 84 ? -7.219 -19.800 8.775 1.00 89.94 84 LEU A N 1
ATOM 634 C CA . LEU A 1 84 ? -5.950 -19.795 8.026 1.00 89.94 84 LEU A CA 1
ATOM 635 C C . LEU A 1 84 ? -4.831 -20.547 8.755 1.00 89.94 84 LEU A C 1
ATOM 637 O O . LEU A 1 84 ? -3.833 -20.898 8.132 1.00 89.94 84 LEU A O 1
ATOM 641 N N . TYR A 1 85 ? -4.952 -20.697 10.075 1.00 90.94 85 TYR A N 1
ATOM 642 C CA . TYR A 1 85 ? -3.957 -21.370 10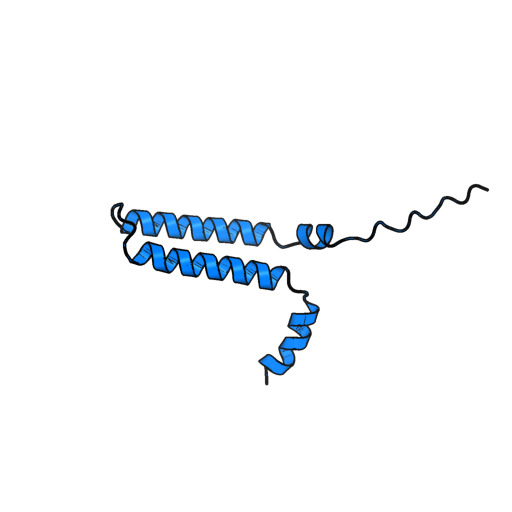.902 1.00 90.94 85 TYR A CA 1
ATOM 643 C C . TYR A 1 85 ? -4.136 -22.892 10.916 1.00 90.94 85 TYR A C 1
ATOM 645 O O . TYR A 1 85 ? -3.140 -23.612 10.882 1.00 90.94 85 TYR A O 1
ATOM 653 N N . VAL A 1 86 ? -5.390 -23.353 11.005 1.00 86.44 86 VAL A N 1
ATOM 654 C CA . VAL A 1 86 ? -5.785 -24.771 10.898 1.00 86.44 86 VAL A CA 1
ATOM 655 C C . VAL A 1 86 ? -5.797 -25.207 9.442 1.00 86.44 86 VAL A C 1
ATOM 657 O O . VAL A 1 86 ? -5.266 -26.306 9.174 1.00 86.44 86 VAL A O 1
#

pLDDT: mean 74.97, std 10.14, range [56.28, 91.25]